Protein AF-A0A945L8C9-F1 (afdb_monomer)

Secondary structure (DSSP, 8-state):
--HHHHHHHHHHHHHHHHHHHHHHHHHHHTTTTS---STHHHHHHHHHHTB-SSSB--BSSSSTTT-B-GGGSS---HHHHHHHHHHHHHHT-HHHHHHHHHHHHHHHHHHHHHHHHHHTT--SHHHHHHHHHHHTSHHHHHHHTT-HHHHT-HHHHHHHHHHT-

Radius of gyration: 17.53 Å; Cα contacts (8 Å, |Δi|>4): 215; chains: 1; bounding box: 46×26×45 Å

Nearest PDB structures (foldseek):
  4xuh-assembly2_B  TM=2.327E-01  e=1.667E+00  Homo sapiens
  8b90-assembly1_A  TM=2.340E-01  e=3.072E+00  Homo sapiens
  8b8z-assembly1_A  TM=3.001E-01  e=4.618E+00  Homo sapiens

Solvent-accessible surface area (backbone atoms only — not comparable to full-atom values): 8801 Å² total; per-residue (Å²): 136,66,70,67,59,56,52,51,49,46,50,50,20,30,50,51,24,44,60,56,49,40,76,75,40,50,76,54,60,80,44,34,78,41,82,85,40,58,74,53,40,48,52,54,35,49,47,28,77,28,53,61,78,86,50,48,58,70,50,57,92,47,54,70,88,84,24,43,66,63,70,82,48,99,71,85,46,56,69,62,46,45,53,17,26,52,44,11,66,76,66,76,32,46,34,34,13,54,48,49,49,56,58,52,23,36,22,51,29,8,36,47,38,31,52,42,46,38,75,78,68,48,66,63,71,65,35,34,49,51,14,32,50,62,40,65,37,68,60,35,60,61,26,44,46,47,40,48,86,68,23,40,43,44,70,60,48,49,52,53,40,62,74,74,110

pLDDT: mean 93.77, std 5.97, range [52.22, 98.75]

Foldseek 3Di:
DDPVQVVVLLVLLLVLLLVVLCVVCVVVVVVQLDQPADDVSVVLLVLLVQPPLQAGNWDQPPDPPVTDGPRVDPPPPNVLSVQLNVVCVVVVGSSNSLSVLLSSLRSLQLSLQLLLLVLVPDDDPVSSVVSSVVSVPVQLVVCSRPPVVVNSCNVVSVVSSVVSD

Sequence (165 aa):
MTTKRTWIEVASTAVLATAISLLALLPALKKLGSAWGGGDMLSAYVNIENWGLFGFTTGNRFGYPLGMNQNLFPSIDITQNSFAALIGWITGNPFIGINLLLFLSFPLVAVLAYCSIRLTGLRGPLAVALAVAFTMIPFHFARGLGHISLATMYGAVTAVILAQL

Structure (mmCIF, N/CA/C/O backbone):
data_AF-A0A945L8C9-F1
#
_entry.id   AF-A0A945L8C9-F1
#
loop_
_atom_site.group_PDB
_atom_site.id
_atom_site.type_symbol
_atom_site.label_atom_id
_atom_site.label_alt_id
_atom_site.label_comp_id
_atom_site.label_asym_id
_atom_site.label_entity_id
_atom_site.label_seq_id
_atom_site.pdbx_PDB_ins_code
_atom_site.Cartn_x
_atom_site.Cartn_y
_atom_site.Cartn_z
_atom_site.occupancy
_atom_site.B_iso_or_equiv
_atom_site.auth_seq_id
_atom_site.auth_comp_id
_atom_site.auth_asym_id
_atom_site.auth_atom_id
_atom_site.pdbx_PDB_model_num
ATOM 1 N N . MET A 1 1 ? -17.631 -11.060 24.380 1.00 52.22 1 MET A N 1
ATOM 2 C CA . MET A 1 1 ? -17.976 -10.172 23.240 1.00 52.22 1 MET A CA 1
ATOM 3 C C . MET A 1 1 ? -17.730 -10.930 21.944 1.00 52.22 1 MET A C 1
ATOM 5 O O . MET A 1 1 ? -16.635 -11.434 21.753 1.00 52.22 1 MET A O 1
ATOM 9 N N . THR A 1 2 ? -18.752 -11.087 21.103 1.00 63.25 2 THR A N 1
ATOM 10 C CA . THR A 1 2 ? -18.777 -12.069 20.005 1.00 63.25 2 THR A CA 1
ATOM 11 C C . THR A 1 2 ? -17.849 -11.708 18.846 1.00 63.25 2 THR A C 1
ATOM 13 O O . THR A 1 2 ? -17.954 -10.614 18.287 1.00 63.25 2 THR A O 1
ATOM 16 N N . THR A 1 3 ? -17.035 -12.671 18.416 1.00 82.88 3 THR A N 1
ATOM 17 C CA . THR A 1 3 ? -16.146 -12.653 17.238 1.00 82.88 3 THR A CA 1
ATOM 18 C C . THR A 1 3 ? -16.816 -12.067 15.990 1.00 82.88 3 THR A C 1
ATOM 20 O O . THR A 1 3 ? -16.186 -11.347 15.223 1.00 82.88 3 THR A O 1
ATOM 23 N N . LYS A 1 4 ? -18.128 -12.284 15.832 1.00 90.31 4 LYS A N 1
ATOM 24 C CA . LYS A 1 4 ? -18.953 -11.741 14.742 1.00 90.31 4 LYS A CA 1
ATOM 25 C C . LYS A 1 4 ? -18.881 -10.214 14.608 1.00 90.31 4 LYS A C 1
ATOM 27 O O . LYS A 1 4 ? -18.749 -9.710 13.500 1.00 90.31 4 LYS A O 1
ATOM 32 N N . ARG A 1 5 ? -18.933 -9.469 15.718 1.00 91.00 5 ARG A N 1
ATOM 33 C CA . ARG A 1 5 ? -18.890 -7.995 15.686 1.00 91.00 5 ARG A CA 1
ATOM 34 C C . ARG A 1 5 ? -17.528 -7.487 15.215 1.00 91.00 5 ARG A C 1
ATOM 36 O O . ARG A 1 5 ? -17.464 -6.536 14.450 1.00 91.00 5 ARG A O 1
ATOM 43 N N . THR A 1 6 ? -16.454 -8.159 15.623 1.00 92.94 6 THR A N 1
ATOM 44 C CA . THR A 1 6 ? -15.093 -7.876 15.149 1.00 92.94 6 THR A CA 1
ATOM 45 C C . THR A 1 6 ? -14.993 -7.987 13.639 1.00 92.94 6 THR A C 1
ATOM 47 O O . THR A 1 6 ? -14.521 -7.059 12.997 1.00 92.94 6 THR A O 1
ATOM 50 N N . TRP A 1 7 ? -15.484 -9.091 13.078 1.00 95.19 7 TRP A N 1
ATOM 51 C CA . TRP A 1 7 ? -15.449 -9.317 11.638 1.00 95.19 7 TRP A CA 1
ATOM 52 C C . TRP A 1 7 ? -16.236 -8.265 10.858 1.00 95.19 7 TRP A C 1
ATOM 54 O O . TRP A 1 7 ? -15.759 -7.802 9.829 1.00 95.19 7 TRP A O 1
ATOM 64 N N . ILE A 1 8 ? -17.390 -7.833 11.374 1.00 96.62 8 ILE A N 1
ATOM 65 C CA . ILE A 1 8 ? -18.179 -6.755 10.761 1.00 96.62 8 ILE A CA 1
ATOM 66 C C . ILE A 1 8 ? -17.402 -5.436 10.757 1.00 96.62 8 ILE A C 1
ATOM 68 O O . ILE A 1 8 ? -17.398 -4.743 9.744 1.00 96.62 8 ILE A O 1
ATOM 72 N N . GLU A 1 9 ? -16.736 -5.083 11.856 1.00 97.69 9 GLU A N 1
ATOM 73 C CA . GLU A 1 9 ? -15.970 -3.834 11.957 1.00 97.69 9 GLU A CA 1
ATOM 74 C C . GLU A 1 9 ? -14.721 -3.860 11.050 1.00 97.69 9 GLU A C 1
ATOM 76 O O . GLU A 1 9 ? -14.462 -2.890 10.337 1.00 97.69 9 GLU A O 1
ATOM 81 N N . VAL A 1 10 ? -14.005 -4.990 10.981 1.00 97.75 10 VAL A N 1
ATOM 82 C CA . VAL A 1 10 ? -12.876 -5.192 10.050 1.00 97.75 10 VAL A CA 1
ATO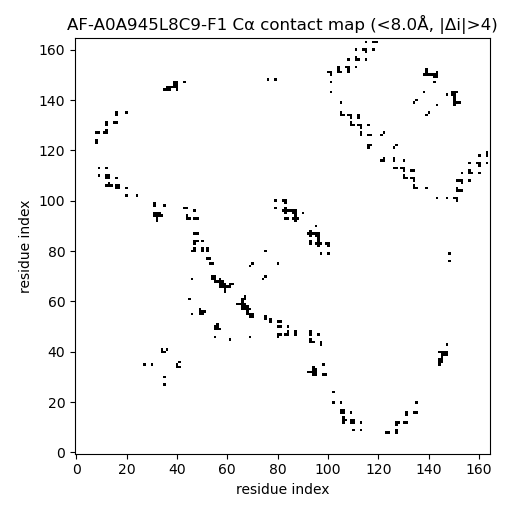M 83 C C . VAL A 1 10 ? -13.338 -5.105 8.593 1.00 97.75 10 VAL A C 1
ATOM 85 O O . VAL A 1 10 ? -12.760 -4.353 7.809 1.00 97.75 10 VAL A O 1
ATOM 88 N N . ALA A 1 11 ? -14.405 -5.825 8.233 1.00 97.94 11 ALA A N 1
ATOM 89 C CA . ALA A 1 11 ? -14.952 -5.808 6.879 1.00 97.94 11 ALA A CA 1
ATOM 90 C C . ALA A 1 11 ? -15.444 -4.408 6.489 1.00 97.94 11 ALA A C 1
ATOM 92 O O . ALA A 1 11 ? -15.119 -3.925 5.408 1.00 97.94 11 ALA A O 1
ATOM 93 N N . SER A 1 12 ? -16.157 -3.725 7.390 1.00 98.25 12 SER A N 1
ATOM 94 C CA . SER A 1 12 ? -16.588 -2.335 7.187 1.00 98.25 12 SER A CA 1
ATOM 95 C C . SER A 1 12 ? -15.397 -1.414 6.935 1.00 98.25 12 SER A C 1
ATOM 97 O O . SER A 1 12 ? -15.443 -0.603 6.018 1.00 98.25 12 SER A O 1
ATOM 99 N N . THR A 1 13 ? -14.312 -1.571 7.697 1.00 98.69 13 THR A N 1
ATOM 100 C CA . THR A 1 13 ? -13.086 -0.777 7.527 1.00 98.69 13 THR A CA 1
ATOM 101 C C . THR A 1 13 ? -12.477 -0.986 6.141 1.00 98.69 13 THR A C 1
ATOM 103 O O . THR A 1 13 ? -12.210 -0.013 5.440 1.00 98.69 13 THR A O 1
ATOM 106 N N . ALA A 1 14 ? -12.314 -2.242 5.715 1.00 98.56 14 ALA A N 1
ATOM 107 C CA . ALA A 1 14 ? -11.762 -2.572 4.402 1.00 98.56 14 ALA A CA 1
ATOM 108 C C . ALA A 1 14 ? -12.641 -2.045 3.255 1.00 98.56 14 ALA A C 1
ATOM 110 O O . ALA A 1 14 ? -12.132 -1.432 2.315 1.00 98.56 14 ALA A O 1
ATOM 111 N N . VAL A 1 15 ? -13.961 -2.244 3.345 1.00 98.50 15 VAL A N 1
ATOM 112 C CA . VAL A 1 15 ? -14.925 -1.803 2.326 1.00 98.50 15 VAL A CA 1
ATOM 113 C C . VAL A 1 15 ? -14.948 -0.282 2.218 1.00 98.50 15 VAL A C 1
ATOM 115 O O . VAL A 1 15 ? -14.834 0.241 1.113 1.00 98.50 15 VAL A O 1
ATOM 118 N N . LEU A 1 16 ? -15.043 0.435 3.340 1.00 98.50 16 LEU A N 1
ATOM 119 C CA . LEU A 1 16 ? -15.071 1.899 3.342 1.00 98.50 16 LEU A CA 1
ATOM 120 C C . LEU A 1 16 ? -13.755 2.492 2.837 1.00 98.50 16 LEU A C 1
ATOM 122 O O . LEU A 1 16 ? -13.781 3.378 1.988 1.00 98.50 16 LEU A O 1
ATOM 126 N N . ALA A 1 17 ? -12.610 1.980 3.299 1.00 98.50 17 ALA A N 1
ATOM 127 C CA . ALA A 1 17 ? -11.306 2.438 2.826 1.00 98.50 17 ALA A CA 1
ATOM 128 C C . ALA A 1 17 ? -11.134 2.217 1.317 1.00 98.50 17 ALA A C 1
ATOM 130 O O . ALA A 1 17 ? -10.643 3.105 0.627 1.00 98.50 17 ALA A O 1
ATOM 131 N N . THR A 1 18 ? -11.592 1.074 0.797 1.00 98.25 18 THR A N 1
ATOM 132 C CA . THR A 1 18 ? -11.580 0.789 -0.646 1.00 98.25 18 THR A CA 1
ATOM 133 C C . THR A 1 18 ? -12.515 1.728 -1.405 1.00 98.25 18 THR A C 1
ATOM 135 O O . THR A 1 18 ? -12.123 2.326 -2.400 1.00 98.25 18 THR A O 1
ATOM 138 N N . ALA A 1 19 ? -13.754 1.895 -0.939 1.00 97.75 19 ALA A N 1
ATOM 139 C CA . ALA A 1 19 ? -14.734 2.754 -1.598 1.00 97.75 19 ALA A CA 1
ATOM 140 C C . ALA A 1 19 ? -14.260 4.214 -1.668 1.00 97.75 19 ALA A C 1
ATOM 142 O O . ALA A 1 19 ? -14.415 4.863 -2.700 1.00 97.75 19 ALA A O 1
ATOM 143 N N . ILE A 1 20 ? -13.645 4.720 -0.596 1.00 97.44 20 ILE A N 1
ATOM 144 C CA . ILE A 1 20 ? -13.135 6.093 -0.540 1.00 97.44 20 ILE A CA 1
ATOM 145 C C . ILE A 1 20 ? -11.854 6.239 -1.367 1.00 97.44 20 ILE A C 1
ATOM 147 O O . ILE A 1 20 ? -11.740 7.212 -2.111 1.00 97.44 20 ILE A O 1
ATOM 151 N N . SER A 1 21 ? -10.916 5.281 -1.316 1.00 96.44 21 SER A N 1
ATOM 152 C CA . SER A 1 21 ? -9.704 5.349 -2.149 1.00 96.44 21 SER A CA 1
ATOM 153 C C . SER A 1 21 ? -10.042 5.354 -3.639 1.00 96.44 21 SER A C 1
ATOM 155 O O . SER A 1 21 ? -9.396 6.064 -4.410 1.00 96.44 21 SER A O 1
ATOM 157 N N . LEU A 1 22 ? -11.097 4.639 -4.048 1.00 95.69 22 LEU A N 1
ATOM 158 C CA . LEU A 1 22 ? -11.588 4.648 -5.424 1.00 95.69 22 LEU A CA 1
ATOM 159 C C . LEU A 1 22 ? -12.007 6.045 -5.891 1.00 95.69 22 LEU A C 1
ATOM 161 O O . LEU A 1 22 ? -11.771 6.367 -7.050 1.00 95.69 22 LEU A O 1
ATOM 165 N N . LEU A 1 23 ? -12.548 6.909 -5.028 1.00 93.31 23 LEU A N 1
ATOM 166 C CA . LEU A 1 23 ? -12.914 8.275 -5.432 1.00 93.31 23 LEU A CA 1
ATOM 167 C C . LEU A 1 23 ? -11.709 9.060 -5.977 1.00 93.31 23 LEU A C 1
ATOM 169 O O . LEU A 1 23 ? -11.860 9.836 -6.917 1.00 93.31 23 LEU A O 1
ATOM 173 N N . ALA A 1 24 ? -10.516 8.821 -5.426 1.00 89.94 24 ALA A N 1
ATOM 174 C CA . ALA A 1 24 ? -9.275 9.450 -5.872 1.00 89.94 24 ALA A CA 1
ATOM 175 C C . ALA A 1 24 ? -8.545 8.635 -6.955 1.00 89.94 24 ALA A C 1
ATOM 177 O O . ALA A 1 24 ? -7.988 9.200 -7.895 1.00 89.94 24 ALA A O 1
ATOM 178 N N . LEU A 1 25 ? -8.534 7.304 -6.835 1.00 92.62 25 LEU A N 1
ATOM 179 C CA . LEU A 1 25 ? -7.680 6.426 -7.640 1.00 92.62 25 LEU A CA 1
ATOM 180 C C . LEU A 1 25 ? -8.373 5.822 -8.862 1.00 92.62 25 LEU A C 1
ATOM 182 O O . LEU A 1 25 ? -7.690 5.273 -9.724 1.00 92.62 25 LEU A O 1
ATOM 186 N N . LEU A 1 26 ? -9.697 5.930 -9.000 1.00 93.00 26 LEU A N 1
ATOM 187 C CA . LEU A 1 26 ? -10.426 5.335 -10.125 1.00 93.00 26 LEU A CA 1
ATOM 188 C C . LEU A 1 26 ? -9.878 5.745 -11.509 1.00 93.00 26 LEU A C 1
ATOM 190 O O . LEU A 1 26 ? -9.757 4.865 -12.367 1.00 93.00 26 LEU A O 1
ATOM 194 N N . PRO A 1 27 ? -9.493 7.014 -11.768 1.00 91.75 27 PRO A N 1
ATOM 195 C CA . PRO A 1 27 ? -8.865 7.379 -13.038 1.00 91.75 27 PRO A CA 1
ATOM 196 C C . PRO A 1 27 ? -7.516 6.681 -13.260 1.00 91.75 27 PRO A C 1
ATOM 198 O O . PRO A 1 27 ? -7.224 6.258 -14.379 1.00 91.75 27 PRO A O 1
ATOM 201 N N . ALA A 1 28 ? -6.71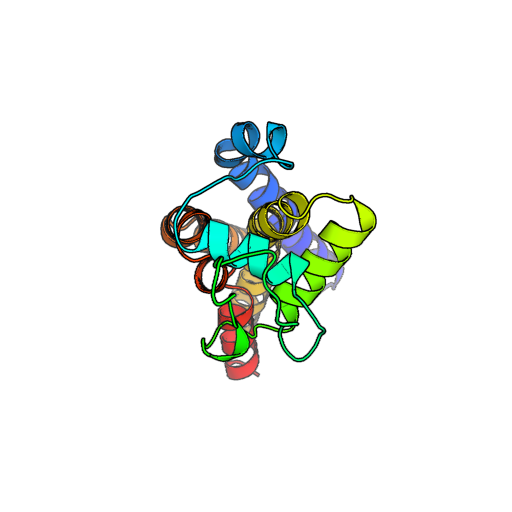5 6.531 -12.201 1.00 91.62 28 ALA A N 1
ATOM 202 C CA . ALA A 1 28 ? -5.412 5.871 -12.249 1.00 91.62 28 ALA A CA 1
ATOM 203 C C . ALA A 1 28 ? -5.550 4.355 -12.458 1.00 91.62 28 ALA A C 1
ATOM 205 O O . ALA A 1 28 ? -4.814 3.773 -13.252 1.00 91.62 28 ALA A O 1
ATOM 206 N N . LEU A 1 29 ? -6.556 3.719 -11.847 1.00 92.38 29 LEU A N 1
ATOM 207 C CA . LEU A 1 29 ? -6.835 2.287 -12.005 1.00 92.38 29 LEU A CA 1
ATOM 208 C C . LEU A 1 29 ? -7.160 1.891 -13.448 1.00 92.38 29 LEU A C 1
ATOM 210 O O . LEU A 1 29 ? -6.784 0.807 -13.884 1.00 92.38 29 LEU A O 1
ATOM 214 N N . LYS A 1 30 ? -7.774 2.781 -14.237 1.00 92.56 30 LYS A N 1
ATOM 215 C CA . LYS A 1 30 ? -7.966 2.554 -15.685 1.00 92.56 30 LYS A CA 1
ATOM 216 C C . LYS A 1 30 ? -6.642 2.475 -16.456 1.00 92.56 30 LYS A C 1
ATOM 218 O O . LYS A 1 30 ? -6.611 1.981 -17.577 1.00 92.56 30 LYS A O 1
ATOM 223 N N . LYS A 1 31 ? -5.558 2.966 -15.859 1.00 94.94 31 LYS A N 1
ATOM 224 C CA . LYS A 1 31 ? -4.199 3.027 -16.399 1.00 94.94 31 LYS A CA 1
ATOM 225 C C . LYS A 1 31 ? -3.225 2.166 -15.586 1.00 94.94 31 LYS A C 1
ATOM 227 O O . LYS A 1 31 ? -2.041 2.488 -15.505 1.00 94.94 31 LYS A O 1
ATOM 232 N N . LEU A 1 32 ? -3.709 1.077 -14.980 1.00 95.38 32 LEU A N 1
ATOM 233 C CA . LEU A 1 32 ? -2.919 0.210 -14.095 1.00 95.38 32 LEU A CA 1
ATOM 234 C C . LEU A 1 32 ? -1.643 -0.329 -14.762 1.00 95.38 32 LEU A C 1
ATOM 236 O O . LEU A 1 32 ? -0.615 -0.454 -14.108 1.00 95.38 32 LEU A O 1
ATOM 240 N N . GLY A 1 33 ? -1.697 -0.604 -16.067 1.00 96.38 33 GLY A N 1
ATOM 241 C CA . GLY A 1 33 ? -0.571 -1.110 -16.857 1.00 96.38 33 GLY A CA 1
ATOM 242 C C . GLY A 1 33 ? 0.381 -0.045 -17.399 1.00 96.38 33 GLY A C 1
ATOM 243 O O . GLY A 1 33 ? 1.101 -0.326 -18.354 1.00 96.38 33 GLY A O 1
ATOM 244 N N . SER A 1 34 ? 0.365 1.170 -16.850 1.00 95.69 34 SER A N 1
ATOM 245 C CA . SER A 1 34 ? 1.246 2.266 -17.266 1.00 95.69 34 SER A CA 1
ATOM 246 C C . SER A 1 34 ? 1.871 2.965 -16.063 1.00 95.69 34 SER A C 1
ATOM 248 O O . SER A 1 34 ? 1.357 2.867 -14.948 1.00 95.69 34 SER A O 1
ATOM 250 N N . ALA A 1 35 ? 2.969 3.686 -16.284 1.00 93.69 35 ALA A N 1
ATOM 251 C CA . ALA A 1 35 ? 3.621 4.455 -15.232 1.00 93.69 35 ALA A CA 1
ATOM 252 C C . ALA A 1 35 ? 2.673 5.521 -14.650 1.00 93.69 35 ALA A C 1
ATOM 254 O O . ALA A 1 35 ? 2.098 6.324 -15.387 1.00 93.69 35 ALA A O 1
ATOM 255 N N . TRP A 1 36 ? 2.523 5.533 -13.324 1.00 92.88 36 TRP A N 1
ATOM 256 C CA . TRP A 1 36 ? 1.721 6.526 -12.597 1.00 92.88 36 TRP A CA 1
ATOM 257 C C . TRP A 1 36 ? 2.536 7.742 -12.139 1.00 92.88 36 TRP A C 1
ATOM 259 O O . TRP A 1 36 ? 1.956 8.777 -11.819 1.00 92.88 36 TRP A O 1
ATOM 269 N N . GLY A 1 37 ? 3.867 7.643 -12.139 1.00 88.62 37 GLY A N 1
ATOM 270 C CA . GLY A 1 37 ? 4.766 8.712 -11.716 1.00 88.62 37 GLY A CA 1
ATOM 271 C C . GLY A 1 37 ? 6.172 8.579 -12.302 1.00 88.62 37 GLY A C 1
ATOM 272 O O . GLY A 1 37 ? 6.553 7.528 -12.819 1.00 88.62 37 GLY A O 1
ATOM 273 N N . GLY A 1 38 ? 6.926 9.678 -12.230 1.00 88.75 38 GLY A N 1
ATOM 274 C CA . GLY A 1 38 ? 8.354 9.741 -12.554 1.00 88.75 38 GLY A CA 1
ATOM 275 C C . GLY A 1 38 ? 9.241 9.508 -11.325 1.00 88.75 38 GLY A C 1
ATOM 276 O O . GLY A 1 38 ? 8.770 9.036 -10.292 1.00 88.75 38 GLY A O 1
ATOM 277 N N . GLY A 1 39 ? 10.524 9.872 -11.420 1.00 87.06 39 GLY A N 1
ATOM 278 C CA . GLY A 1 39 ? 11.455 9.808 -10.282 1.00 87.06 39 GLY A CA 1
ATOM 279 C C . GLY A 1 39 ? 11.540 8.402 -9.683 1.00 87.06 39 GLY A C 1
ATOM 280 O O . GLY A 1 39 ? 11.740 7.431 -10.414 1.00 87.06 39 GLY A O 1
ATOM 281 N N . ASP A 1 40 ? 11.341 8.274 -8.371 1.00 87.62 40 ASP A N 1
ATOM 282 C CA . ASP A 1 40 ? 11.501 6.988 -7.681 1.00 87.62 40 ASP A CA 1
ATOM 283 C C . ASP A 1 40 ? 10.460 5.943 -8.093 1.00 87.62 40 ASP A C 1
ATOM 285 O O . ASP A 1 40 ? 10.745 4.751 -7.991 1.00 87.62 40 ASP A O 1
ATOM 289 N N . MET A 1 41 ? 9.284 6.337 -8.606 1.00 90.56 41 MET A N 1
ATOM 290 C CA . MET A 1 41 ? 8.343 5.354 -9.163 1.00 90.56 41 MET A CA 1
ATOM 291 C C . MET A 1 41 ? 8.954 4.612 -10.350 1.00 90.56 41 MET A C 1
ATOM 293 O O . MET A 1 41 ? 8.794 3.399 -10.450 1.00 90.56 41 MET A O 1
ATOM 297 N N . LEU A 1 42 ? 9.703 5.308 -11.216 1.00 91.19 42 LEU A N 1
ATOM 298 C CA . LEU A 1 42 ? 10.422 4.658 -12.314 1.00 91.19 42 LEU A CA 1
ATOM 299 C C . LEU A 1 42 ? 11.457 3.671 -11.780 1.00 91.19 42 LEU A C 1
ATOM 301 O O . LEU A 1 42 ? 11.530 2.550 -12.277 1.00 91.19 42 LEU A O 1
ATOM 305 N N . SER A 1 43 ? 12.194 4.051 -10.733 1.00 90.75 43 SER A N 1
ATOM 306 C CA . SER A 1 43 ? 13.131 3.143 -10.065 1.00 90.75 43 SER A CA 1
ATOM 307 C C . SER A 1 43 ? 12.415 1.908 -9.503 1.00 90.75 43 SER A C 1
ATOM 309 O O . SER A 1 43 ? 12.870 0.789 -9.714 1.00 90.75 43 SER A O 1
ATOM 311 N N . ALA A 1 44 ? 11.243 2.075 -8.882 1.00 92.19 44 ALA A N 1
ATOM 312 C CA . ALA A 1 44 ? 10.442 0.968 -8.357 1.00 92.19 44 ALA A CA 1
ATOM 313 C C . ALA A 1 44 ? 9.951 0.005 -9.457 1.00 92.19 44 ALA A C 1
ATOM 315 O O . ALA A 1 44 ? 9.958 -1.210 -9.258 1.00 92.19 44 ALA A O 1
ATOM 316 N N . TYR A 1 45 ? 9.577 0.512 -10.636 1.00 94.00 45 TYR A N 1
ATOM 317 C CA . TYR A 1 45 ? 9.233 -0.349 -11.773 1.00 94.00 45 TYR A CA 1
ATOM 318 C C . TYR A 1 45 ? 10.448 -1.129 -12.292 1.00 94.00 45 TYR A C 1
ATOM 320 O O . TYR A 1 45 ? 10.323 -2.307 -12.621 1.00 94.00 45 TYR A O 1
ATOM 328 N N . VAL A 1 46 ? 11.635 -0.513 -12.321 1.00 93.38 46 VAL A N 1
ATOM 329 C CA . VAL A 1 46 ? 12.865 -1.227 -12.695 1.00 93.38 46 VAL A CA 1
ATOM 330 C C . VAL A 1 46 ? 13.264 -2.262 -11.638 1.00 93.38 46 VAL A C 1
ATOM 332 O O . VAL A 1 46 ? 13.719 -3.354 -11.980 1.00 93.38 46 VAL A O 1
ATOM 335 N N . ASN A 1 47 ? 13.061 -1.952 -10.358 1.00 92.75 47 ASN A N 1
ATOM 336 C CA . ASN A 1 47 ? 13.324 -2.865 -9.250 1.00 92.75 47 ASN A CA 1
ATOM 337 C C . ASN A 1 47 ? 12.547 -4.172 -9.394 1.00 92.75 47 ASN A C 1
ATOM 339 O O . ASN A 1 47 ? 13.125 -5.225 -9.151 1.00 92.75 47 ASN A O 1
ATOM 343 N N . ILE A 1 48 ? 11.290 -4.121 -9.850 1.00 93.00 48 ILE A N 1
ATOM 344 C CA . ILE A 1 48 ? 10.505 -5.326 -10.158 1.00 93.00 48 ILE A CA 1
ATOM 345 C C . ILE A 1 48 ? 11.192 -6.175 -11.222 1.00 93.00 48 ILE A C 1
ATOM 347 O O . ILE A 1 48 ? 11.353 -7.378 -11.029 1.00 93.00 48 ILE A O 1
ATOM 351 N N . GLU A 1 49 ? 11.576 -5.574 -12.348 1.00 92.56 49 GLU A N 1
ATOM 352 C CA . GLU A 1 49 ? 12.151 -6.341 -13.454 1.00 92.56 49 GLU A CA 1
ATOM 353 C C . GLU A 1 49 ? 13.468 -7.019 -13.078 1.00 92.56 49 GLU A C 1
ATOM 355 O O . GLU A 1 49 ? 13.765 -8.104 -13.572 1.00 92.56 49 GLU A O 1
ATOM 360 N N . ASN A 1 50 ? 14.237 -6.386 -12.194 1.00 93.62 50 ASN A N 1
ATOM 361 C CA . ASN A 1 50 ? 15.508 -6.906 -11.716 1.00 93.62 50 ASN A CA 1
ATOM 362 C C . ASN A 1 50 ? 15.380 -7.687 -10.400 1.00 93.62 50 ASN A C 1
ATOM 364 O O . ASN A 1 50 ? 16.400 -8.060 -9.827 1.00 93.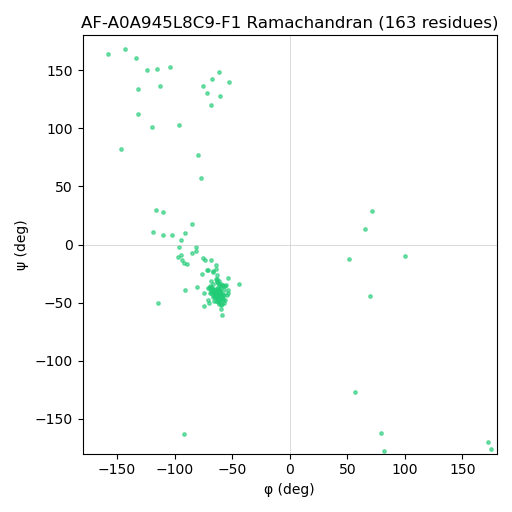62 50 ASN A O 1
ATOM 368 N N . TRP A 1 51 ? 14.181 -7.903 -9.856 1.00 95.69 51 TRP A N 1
ATOM 369 C CA . TRP A 1 51 ? 14.036 -8.485 -8.523 1.00 95.69 51 TRP A CA 1
ATOM 370 C C . TRP A 1 51 ? 14.468 -9.955 -8.488 1.00 95.69 51 TRP A C 1
ATOM 372 O O . TRP A 1 51 ? 13.883 -10.812 -9.146 1.00 95.69 51 TRP A O 1
ATOM 382 N N . GLY A 1 52 ? 15.471 -10.251 -7.661 1.00 92.88 52 GLY A N 1
ATOM 383 C CA . GLY A 1 52 ? 16.034 -11.582 -7.426 1.00 92.88 52 GLY A CA 1
ATOM 384 C C . GLY A 1 52 ? 15.719 -12.141 -6.035 1.00 92.88 52 GLY A C 1
ATOM 385 O O . GLY A 1 52 ? 16.511 -12.914 -5.502 1.00 92.88 52 GLY A O 1
ATOM 386 N N . LEU A 1 53 ? 14.598 -11.732 -5.424 1.00 89.94 53 LEU A N 1
ATOM 387 C CA . LEU A 1 53 ? 14.111 -12.118 -4.082 1.00 89.94 53 LEU A CA 1
ATOM 388 C C . LEU A 1 53 ? 14.908 -11.588 -2.879 1.00 89.94 53 LEU A C 1
ATOM 390 O O . LEU A 1 53 ? 14.306 -11.131 -1.912 1.00 89.94 5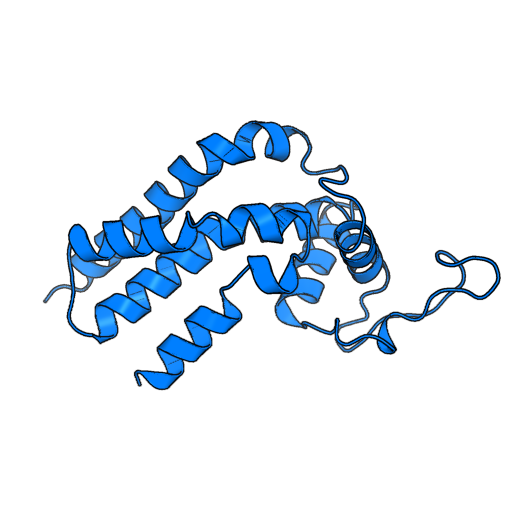3 LEU A O 1
ATOM 394 N N . PHE A 1 54 ? 16.237 -11.635 -2.916 1.00 90.38 54 PHE A N 1
ATOM 395 C CA . PHE A 1 54 ? 17.104 -11.144 -1.828 1.00 90.38 54 PHE A CA 1
ATOM 396 C C . PHE A 1 54 ? 18.037 -10.012 -2.272 1.00 90.38 54 PHE A C 1
ATOM 398 O O . PHE A 1 54 ? 18.955 -9.626 -1.554 1.00 90.38 54 PHE A O 1
ATOM 405 N N . GLY A 1 55 ? 17.798 -9.479 -3.466 1.00 92.44 55 GLY A N 1
ATOM 406 C CA . GLY A 1 55 ? 18.590 -8.438 -4.098 1.00 92.44 55 GLY A CA 1
ATOM 407 C C . GLY A 1 55 ? 18.119 -8.221 -5.529 1.00 92.44 55 GLY A C 1
ATOM 408 O O . GLY A 1 55 ? 17.090 -8.758 -5.944 1.00 92.44 55 GLY A O 1
ATOM 409 N N . PHE A 1 56 ? 18.883 -7.449 -6.287 1.00 94.00 56 PHE A N 1
ATOM 410 C CA . PHE A 1 56 ? 18.587 -7.121 -7.674 1.00 94.00 56 PHE A CA 1
ATOM 411 C C . PHE A 1 56 ? 19.611 -7.744 -8.617 1.00 94.00 56 PHE A C 1
ATOM 413 O O . PHE A 1 56 ? 20.818 -7.673 -8.383 1.00 94.00 56 PHE A O 1
ATOM 420 N N . THR A 1 57 ? 19.151 -8.323 -9.717 1.00 93.50 57 THR A N 1
ATOM 421 C CA . THR A 1 57 ? 20.024 -8.713 -10.820 1.00 93.50 57 THR A CA 1
ATOM 422 C C . THR A 1 57 ? 20.598 -7.467 -11.486 1.00 93.50 57 THR A C 1
ATOM 424 O O . THR A 1 57 ? 19.911 -6.455 -11.631 1.00 93.50 57 THR A O 1
ATOM 427 N N . THR A 1 58 ? 21.856 -7.533 -11.909 1.00 91.62 58 THR A N 1
ATOM 428 C CA . THR A 1 58 ? 22.530 -6.435 -12.608 1.00 91.62 58 THR A CA 1
ATOM 429 C C . THR A 1 58 ? 22.641 -6.727 -14.099 1.00 91.62 58 THR A C 1
ATOM 431 O O . THR A 1 58 ? 22.665 -7.878 -14.534 1.00 91.62 58 THR A O 1
ATOM 434 N N . GLY A 1 59 ? 22.697 -5.668 -14.903 1.00 89.38 59 GLY A N 1
ATOM 435 C CA . GLY A 1 59 ? 22.856 -5.771 -16.347 1.00 89.38 59 GLY A CA 1
ATOM 436 C C . GLY A 1 59 ? 22.768 -4.410 -17.028 1.00 89.38 59 GLY A C 1
ATOM 437 O O . GLY A 1 59 ? 22.621 -3.379 -16.372 1.00 89.38 59 GLY A O 1
ATOM 438 N N . ASN A 1 60 ? 22.811 -4.423 -18.360 1.00 91.62 60 ASN A N 1
ATOM 439 C CA . ASN A 1 60 ? 22.873 -3.203 -19.175 1.00 91.62 60 ASN A CA 1
ATOM 440 C C . ASN A 1 60 ? 21.527 -2.821 -19.809 1.00 91.62 60 ASN A C 1
ATOM 442 O O . ASN A 1 60 ? 21.470 -1.907 -20.629 1.00 91.62 60 ASN A O 1
ATOM 446 N N . ARG A 1 61 ? 20.436 -3.508 -19.434 1.00 90.50 61 ARG A N 1
ATOM 447 C CA . ARG A 1 61 ? 19.073 -3.188 -19.897 1.00 90.50 61 ARG A CA 1
ATOM 448 C C . ARG A 1 61 ? 18.634 -1.790 -19.453 1.00 90.50 61 ARG A C 1
ATOM 450 O O . ARG A 1 61 ? 17.922 -1.107 -20.181 1.00 90.50 61 ARG A O 1
ATOM 457 N N . PHE A 1 62 ? 19.094 -1.371 -18.277 1.00 92.38 62 PHE A N 1
ATOM 458 C CA . PHE A 1 62 ? 18.887 -0.044 -17.709 1.00 92.38 62 PHE A CA 1
ATOM 459 C C . PHE A 1 62 ? 20.240 0.591 -17.385 1.00 92.38 62 PHE A C 1
ATOM 461 O O . PHE A 1 62 ? 21.187 -0.127 -17.077 1.00 92.38 62 PHE A O 1
ATOM 468 N N . GLY A 1 63 ? 20.338 1.923 -17.442 1.00 90.50 63 GLY A N 1
ATOM 469 C CA . GLY A 1 63 ? 21.581 2.640 -17.117 1.00 90.50 63 GLY A CA 1
ATOM 470 C C . GLY A 1 63 ? 22.700 2.492 -18.157 1.00 90.50 63 GLY A C 1
ATOM 471 O O . GLY A 1 63 ? 23.877 2.530 -17.809 1.00 90.50 63 GLY A O 1
ATOM 472 N N . TYR A 1 64 ? 22.364 2.294 -19.436 1.00 91.19 64 TYR A N 1
ATOM 473 C CA . TYR A 1 64 ? 23.358 2.210 -20.514 1.00 91.19 64 TYR A CA 1
ATOM 474 C C . TYR A 1 64 ? 24.316 3.429 -20.514 1.00 91.19 64 TYR A C 1
ATOM 476 O O . TYR A 1 64 ? 23.842 4.553 -20.334 1.00 91.19 64 TYR A O 1
ATOM 484 N N . PRO A 1 65 ? 25.636 3.254 -20.760 1.00 92.00 65 PRO A N 1
ATOM 485 C CA . PRO A 1 65 ? 26.324 2.007 -21.129 1.00 92.00 65 PRO A CA 1
ATOM 486 C C . PRO A 1 65 ? 26.823 1.164 -19.952 1.00 92.00 65 PRO A C 1
ATOM 488 O O . PRO A 1 65 ? 27.132 -0.008 -20.143 1.00 92.00 65 PRO A O 1
ATOM 491 N N . LEU A 1 66 ? 26.921 1.743 -18.755 1.00 93.00 66 LEU A N 1
ATOM 492 C CA . LEU A 1 66 ? 27.569 1.103 -17.603 1.00 93.00 66 LEU A CA 1
ATOM 493 C C . LEU A 1 66 ? 26.638 0.171 -16.816 1.00 93.00 66 LEU A C 1
ATOM 495 O O . LEU A 1 66 ? 27.087 -0.535 -15.916 1.00 93.00 66 LEU A O 1
ATOM 499 N N . GLY A 1 67 ? 25.354 0.164 -17.164 1.00 92.44 67 GLY A N 1
ATOM 500 C CA . GLY A 1 67 ? 24.336 -0.593 -16.463 1.00 92.44 67 GLY A CA 1
ATOM 501 C C . GLY A 1 67 ? 23.838 0.123 -15.211 1.00 92.44 67 GLY A C 1
ATOM 502 O O . GLY A 1 67 ? 24.234 1.243 -14.883 1.00 92.44 67 GLY A O 1
ATOM 503 N N . MET A 1 68 ? 22.942 -0.546 -14.495 1.00 90.75 68 MET A N 1
ATOM 504 C CA . MET A 1 68 ? 22.404 -0.065 -13.229 1.00 90.75 68 MET A CA 1
ATOM 505 C C . MET A 1 68 ? 22.455 -1.180 -12.188 1.00 90.75 68 MET A C 1
ATOM 507 O O . MET A 1 68 ? 22.049 -2.310 -12.458 1.00 90.75 68 MET A O 1
ATOM 511 N N . ASN A 1 69 ? 22.932 -0.855 -10.984 1.00 92.12 69 ASN A N 1
ATOM 512 C CA . ASN A 1 69 ? 22.967 -1.781 -9.857 1.00 92.12 69 ASN A CA 1
ATOM 513 C C . ASN A 1 69 ? 22.139 -1.236 -8.688 1.00 92.12 69 ASN A C 1
ATOM 515 O O . ASN A 1 69 ? 22.594 -0.383 -7.931 1.00 92.12 69 ASN A O 1
ATOM 519 N N . GLN A 1 70 ? 20.926 -1.766 -8.538 1.00 91.00 70 GLN A N 1
ATOM 520 C CA . GLN A 1 70 ? 19.979 -1.350 -7.499 1.00 91.00 70 GLN A CA 1
ATOM 521 C C . GLN A 1 70 ? 20.337 -1.880 -6.100 1.00 91.00 70 GLN A C 1
ATOM 523 O O . GLN A 1 70 ? 19.819 -1.380 -5.108 1.00 91.00 70 GLN A O 1
ATOM 528 N N . ASN A 1 71 ? 21.285 -2.821 -5.983 1.00 92.00 71 ASN A N 1
ATOM 529 C CA . ASN A 1 71 ? 21.774 -3.284 -4.675 1.00 92.00 71 ASN A CA 1
ATOM 530 C C . ASN A 1 71 ? 22.582 -2.219 -3.919 1.00 92.00 71 ASN A C 1
ATOM 532 O O . ASN A 1 71 ? 22.866 -2.394 -2.739 1.00 92.00 71 ASN A O 1
ATOM 536 N N . LEU A 1 72 ? 22.984 -1.135 -4.591 1.00 90.12 72 LEU A N 1
ATOM 537 C CA . LEU A 1 72 ? 23.733 -0.034 -3.981 1.00 90.12 72 LEU A CA 1
ATOM 538 C C . LEU A 1 72 ? 22.834 0.961 -3.230 1.00 90.12 72 LEU A C 1
ATOM 540 O O . LEU A 1 72 ? 23.345 1.870 -2.579 1.00 90.12 72 LEU A O 1
ATOM 544 N N . PHE A 1 73 ? 21.512 0.796 -3.308 1.00 83.06 73 PHE A N 1
ATOM 545 C CA . PHE A 1 73 ? 20.534 1.649 -2.643 1.00 83.06 73 PHE A CA 1
ATOM 546 C C . PHE A 1 73 ? 19.746 0.856 -1.594 1.00 83.06 73 PHE A C 1
ATOM 548 O O . PHE A 1 73 ? 19.530 -0.348 -1.759 1.00 83.06 73 PHE A O 1
ATOM 555 N N . PRO A 1 74 ? 19.263 1.507 -0.520 1.00 71.62 74 PRO A N 1
ATOM 556 C CA . PRO A 1 74 ? 18.449 0.866 0.510 1.00 71.62 74 PRO A CA 1
ATOM 557 C C . PRO A 1 74 ? 17.002 0.657 0.026 1.00 71.62 74 PRO A C 1
ATOM 559 O O . PRO A 1 74 ? 16.050 1.147 0.625 1.00 71.62 74 PRO A O 1
ATOM 562 N N . SER A 1 75 ? 16.830 -0.051 -1.091 1.00 71.19 75 SER A N 1
ATOM 563 C CA . SER A 1 75 ? 15.537 -0.306 -1.746 1.00 71.19 75 SER A CA 1
ATOM 564 C C . SER A 1 75 ? 15.091 -1.768 -1.637 1.00 71.19 75 SER A C 1
ATOM 566 O O . SER A 1 75 ? 14.111 -2.173 -2.266 1.00 71.19 75 SER A O 1
ATOM 568 N N . ILE A 1 76 ? 15.805 -2.575 -0.848 1.00 78.69 76 ILE A N 1
ATOM 569 C CA . ILE A 1 76 ? 15.495 -3.988 -0.608 1.00 78.69 76 ILE A CA 1
ATOM 570 C C . ILE A 1 76 ? 14.373 -4.076 0.438 1.00 78.69 76 ILE A C 1
ATOM 572 O O . ILE A 1 76 ? 14.605 -4.366 1.608 1.00 78.69 76 ILE A O 1
ATOM 576 N N . ASP A 1 77 ? 13.137 -3.817 0.011 1.00 88.62 77 ASP A N 1
ATOM 577 C CA . ASP A 1 77 ? 11.935 -4.225 0.740 1.00 88.62 77 ASP A CA 1
ATOM 578 C C . ASP A 1 77 ? 11.438 -5.546 0.150 1.00 88.62 77 ASP A C 1
ATOM 580 O O . ASP A 1 77 ? 10.839 -5.588 -0.928 1.00 88.62 77 ASP A O 1
ATOM 584 N N . ILE A 1 78 ? 11.707 -6.644 0.860 1.00 91.88 78 ILE A N 1
ATOM 585 C CA . ILE A 1 78 ? 11.367 -7.993 0.394 1.00 91.88 78 ILE A CA 1
ATOM 586 C C . ILE A 1 78 ? 9.862 -8.130 0.162 1.00 91.88 78 ILE A C 1
ATOM 588 O O . ILE A 1 78 ? 9.452 -8.785 -0.795 1.00 91.88 78 ILE A O 1
ATOM 592 N N . THR A 1 79 ? 9.030 -7.508 0.999 1.00 92.69 79 THR A N 1
ATOM 593 C CA . THR A 1 79 ? 7.574 -7.658 0.916 1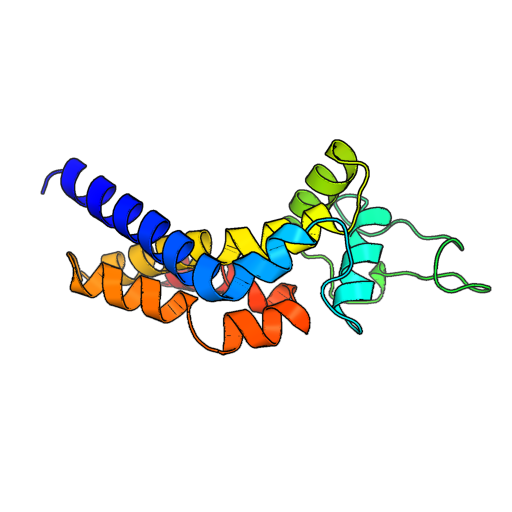.00 92.69 79 THR A CA 1
ATOM 594 C C . THR A 1 79 ? 7.011 -6.945 -0.308 1.00 92.69 79 THR A C 1
ATOM 596 O O . THR A 1 79 ? 6.270 -7.552 -1.083 1.00 92.69 79 THR A O 1
ATOM 599 N N . GLN A 1 80 ? 7.418 -5.693 -0.529 1.00 93.94 80 GLN A N 1
ATOM 600 C CA . GLN A 1 80 ? 6.936 -4.880 -1.645 1.00 93.94 80 GLN A CA 1
ATOM 601 C C . GLN A 1 80 ? 7.462 -5.401 -2.973 1.00 93.94 80 GLN A C 1
ATOM 603 O O . GLN A 1 80 ? 6.678 -5.640 -3.892 1.00 93.94 80 GLN A O 1
ATOM 608 N N . ASN A 1 81 ? 8.778 -5.614 -3.062 1.00 94.81 81 ASN A N 1
ATOM 609 C CA . ASN A 1 81 ? 9.407 -6.036 -4.305 1.00 94.81 81 ASN A CA 1
ATOM 610 C C . ASN A 1 81 ? 8.937 -7.437 -4.702 1.00 94.81 81 ASN A C 1
ATOM 612 O O . ASN A 1 81 ? 8.625 -7.649 -5.867 1.00 94.81 81 ASN A O 1
ATOM 616 N N . SER A 1 82 ? 8.791 -8.372 -3.754 1.00 95.81 82 SER A N 1
ATOM 617 C CA . SER A 1 82 ? 8.317 -9.724 -4.086 1.00 95.81 82 SER A CA 1
ATOM 618 C C . SER A 1 82 ? 6.855 -9.743 -4.503 1.00 95.81 82 SER A C 1
ATOM 620 O O . SER A 1 82 ? 6.523 -10.413 -5.478 1.00 95.81 82 SER A O 1
ATOM 622 N N . PHE A 1 83 ? 5.979 -8.997 -3.818 1.00 96.62 83 PHE A N 1
ATOM 623 C CA . PHE A 1 83 ? 4.585 -8.882 -4.246 1.00 96.62 83 PHE A CA 1
ATOM 624 C C . PHE A 1 83 ? 4.507 -8.297 -5.657 1.00 96.62 83 PHE A C 1
ATOM 626 O O . PHE A 1 83 ? 3.882 -8.871 -6.548 1.00 96.62 83 PHE A O 1
ATOM 633 N N . ALA A 1 84 ? 5.172 -7.167 -5.875 1.00 96.38 84 ALA A N 1
ATOM 634 C CA . ALA A 1 84 ? 5.068 -6.453 -7.129 1.00 96.38 84 ALA A CA 1
ATOM 635 C C . ALA A 1 84 ? 5.740 -7.208 -8.289 1.00 96.38 84 ALA A C 1
ATOM 637 O O . ALA A 1 84 ? 5.192 -7.227 -9.390 1.00 96.38 84 ALA A O 1
ATOM 638 N N . ALA A 1 85 ? 6.856 -7.899 -8.038 1.00 96.50 85 ALA A N 1
ATOM 639 C CA . ALA A 1 85 ? 7.499 -8.780 -9.008 1.00 96.50 85 ALA A CA 1
ATOM 640 C C . ALA A 1 85 ? 6.634 -9.987 -9.360 1.00 96.50 85 ALA A C 1
ATOM 642 O O . ALA A 1 85 ? 6.455 -10.263 -10.541 1.00 96.50 85 ALA A O 1
ATOM 643 N N . LEU A 1 86 ? 6.018 -10.647 -8.374 1.00 97.25 86 LEU A N 1
ATOM 644 C CA . LEU A 1 86 ? 5.104 -11.760 -8.627 1.00 97.25 86 LEU A CA 1
ATOM 645 C C . LEU A 1 86 ? 3.944 -11.334 -9.537 1.00 97.25 86 LEU A C 1
ATOM 647 O O . LEU A 1 86 ? 3.653 -12.001 -10.529 1.00 97.25 86 LEU A O 1
ATOM 651 N N . ILE A 1 87 ? 3.307 -10.200 -9.237 1.00 98.12 87 ILE A N 1
ATOM 652 C CA . ILE A 1 87 ? 2.234 -9.657 -10.078 1.00 98.12 87 ILE A CA 1
ATOM 653 C C . ILE A 1 87 ? 2.766 -9.255 -11.459 1.00 98.12 87 ILE A C 1
ATOM 655 O O . ILE A 1 87 ? 2.116 -9.529 -12.469 1.00 98.12 87 ILE A O 1
ATOM 659 N N . GLY A 1 88 ? 3.952 -8.649 -11.530 1.00 96.81 88 GLY A N 1
ATOM 660 C CA . GLY A 1 88 ? 4.615 -8.313 -12.788 1.00 96.81 88 GLY A CA 1
ATOM 661 C C . GLY A 1 88 ? 4.877 -9.542 -13.662 1.00 96.81 88 GLY A C 1
ATOM 662 O O . GLY A 1 88 ? 4.593 -9.507 -14.855 1.00 96.81 88 GLY A O 1
ATOM 663 N N . TRP A 1 89 ? 5.327 -10.653 -13.074 1.00 95.44 89 TRP A N 1
ATOM 664 C CA . TRP A 1 89 ? 5.555 -11.920 -13.774 1.00 95.44 89 TRP A CA 1
ATOM 665 C C . TRP A 1 89 ? 4.255 -12.557 -14.263 1.00 95.44 89 TRP A C 1
ATOM 667 O O . TRP A 1 89 ? 4.195 -13.006 -15.403 1.00 95.44 89 TRP A O 1
ATOM 677 N N . ILE A 1 90 ? 3.201 -12.556 -13.439 1.00 97.06 90 ILE A N 1
ATOM 678 C CA . ILE A 1 90 ? 1.885 -13.099 -13.818 1.00 97.06 90 ILE A CA 1
ATOM 679 C C . ILE A 1 90 ? 1.261 -12.289 -14.962 1.00 97.06 90 ILE A C 1
ATOM 681 O O . ILE A 1 90 ? 0.627 -12.850 -15.852 1.00 97.06 90 ILE A O 1
ATOM 685 N N . THR A 1 91 ? 1.415 -10.965 -14.934 1.00 97.31 91 THR A N 1
ATOM 686 C CA . THR A 1 91 ? 0.756 -10.061 -15.890 1.00 97.31 91 THR A CA 1
ATOM 687 C C . THR A 1 91 ? 1.607 -9.716 -17.110 1.00 97.31 91 THR A C 1
ATOM 689 O O . THR A 1 91 ? 1.086 -9.152 -18.071 1.00 97.31 91 THR A O 1
ATOM 692 N N . GLY A 1 92 ? 2.909 -10.006 -17.075 1.00 96.00 92 GLY A N 1
ATOM 693 C CA . GLY A 1 92 ? 3.873 -9.554 -18.079 1.00 96.00 92 GLY A CA 1
ATOM 694 C C . GLY A 1 92 ? 4.077 -8.033 -18.103 1.00 96.00 92 GLY A C 1
ATOM 695 O O . GLY A 1 92 ? 4.632 -7.514 -19.070 1.00 96.00 92 GLY A O 1
ATOM 696 N N . ASN A 1 93 ? 3.612 -7.302 -17.082 1.00 96.12 93 ASN A N 1
ATOM 697 C CA . ASN A 1 93 ? 3.666 -5.844 -17.031 1.00 96.12 93 ASN A CA 1
ATOM 698 C C . ASN A 1 93 ? 4.220 -5.360 -15.674 1.00 96.12 93 ASN A C 1
ATOM 700 O O . ASN A 1 93 ? 3.535 -5.486 -14.653 1.00 96.12 93 ASN A O 1
ATOM 704 N N . PRO A 1 94 ? 5.420 -4.747 -15.638 1.00 92.38 94 PRO A N 1
ATOM 705 C CA . PRO A 1 94 ? 6.045 -4.310 -14.388 1.00 92.38 94 PRO A CA 1
ATOM 706 C C . PRO A 1 94 ? 5.272 -3.179 -13.691 1.00 92.38 94 PRO A C 1
ATOM 708 O O . PRO A 1 94 ? 5.367 -3.024 -12.476 1.00 92.38 94 PRO A O 1
ATOM 711 N N . PHE A 1 95 ? 4.460 -2.403 -14.417 1.00 96.38 95 PHE A N 1
ATOM 712 C CA . PHE A 1 95 ? 3.680 -1.313 -13.829 1.00 96.38 95 PHE A CA 1
ATOM 713 C C . PHE A 1 95 ? 2.541 -1.827 -12.949 1.00 96.38 95 PHE A C 1
ATOM 715 O O . PHE A 1 95 ? 2.273 -1.251 -11.894 1.00 96.38 95 PHE A O 1
ATOM 722 N N . ILE A 1 96 ? 1.898 -2.932 -13.346 1.00 97.38 96 ILE A N 1
ATOM 723 C CA . ILE A 1 96 ? 0.719 -3.451 -12.644 1.00 97.38 96 ILE A CA 1
ATOM 724 C C . ILE A 1 96 ? 1.063 -3.830 -11.203 1.00 97.38 96 ILE A C 1
ATOM 726 O O . ILE A 1 96 ? 0.286 -3.518 -10.307 1.00 97.38 96 ILE A O 1
ATOM 730 N N . GLY A 1 97 ? 2.228 -4.437 -10.959 1.00 95.81 97 GLY A N 1
ATOM 731 C CA . GLY A 1 97 ? 2.641 -4.858 -9.618 1.00 95.81 97 GLY A CA 1
ATOM 732 C C . GLY A 1 97 ? 2.733 -3.708 -8.614 1.00 95.81 97 GLY A C 1
ATOM 733 O O . GLY A 1 97 ? 2.064 -3.743 -7.581 1.00 95.81 97 GLY A O 1
ATOM 734 N N . ILE A 1 98 ? 3.516 -2.670 -8.931 1.00 95.31 98 ILE A N 1
ATOM 735 C CA . ILE A 1 98 ? 3.661 -1.466 -8.089 1.00 95.31 98 ILE A CA 1
ATOM 736 C C . ILE A 1 98 ? 2.314 -0.746 -7.937 1.00 95.31 98 ILE A C 1
ATOM 738 O O . ILE A 1 98 ? 1.928 -0.368 -6.831 1.00 95.31 98 ILE A O 1
ATOM 742 N N . ASN A 1 99 ? 1.587 -0.545 -9.037 1.00 96.25 99 ASN A N 1
ATOM 743 C CA . ASN A 1 99 ? 0.362 0.252 -9.023 1.00 96.25 99 ASN A CA 1
ATOM 744 C C . ASN A 1 99 ? -0.757 -0.443 -8.233 1.00 96.25 99 ASN A C 1
ATOM 746 O O . ASN A 1 99 ? -1.487 0.194 -7.470 1.00 96.25 99 ASN A O 1
ATOM 750 N N . LEU A 1 100 ? -0.866 -1.767 -8.375 1.00 96.88 100 LEU A N 1
ATOM 751 C CA . LEU A 1 100 ? -1.797 -2.577 -7.601 1.00 96.88 100 LEU A CA 1
ATOM 752 C C . LEU A 1 100 ? -1.411 -2.597 -6.121 1.00 96.88 100 LEU A C 1
ATOM 754 O O . LEU A 1 100 ? -2.294 -2.477 -5.275 1.00 96.88 100 LEU A O 1
ATOM 758 N N . LEU A 1 101 ? -0.117 -2.697 -5.802 1.00 96.56 101 LEU A N 1
ATOM 759 C CA . LEU A 1 101 ? 0.369 -2.623 -4.425 1.00 96.56 101 LEU A CA 1
ATOM 760 C C . LEU A 1 101 ? -0.038 -1.304 -3.757 1.00 96.56 101 LEU A C 1
ATOM 762 O O . LEU A 1 101 ? -0.570 -1.330 -2.649 1.00 96.56 101 LEU A O 1
ATOM 766 N N . LEU A 1 102 ? 0.152 -0.170 -4.441 1.00 96.00 102 LEU A N 1
ATOM 767 C CA . LEU A 1 102 ? -0.271 1.136 -3.931 1.00 96.00 102 LEU A CA 1
ATOM 768 C C . LEU A 1 102 ? -1.789 1.208 -3.729 1.00 96.00 102 LEU A C 1
ATOM 770 O O . LEU A 1 102 ? -2.253 1.780 -2.755 1.00 96.00 102 LEU A O 1
ATOM 774 N N . PHE A 1 103 ? -2.591 0.636 -4.627 1.00 97.12 103 PHE A N 1
ATOM 775 C CA . PHE A 1 103 ? -4.040 0.618 -4.430 1.00 97.12 103 PHE A CA 1
ATOM 776 C C . PHE A 1 103 ? -4.449 -0.247 -3.226 1.00 97.12 103 PHE A C 1
ATOM 778 O O . PHE A 1 103 ? -5.261 0.176 -2.400 1.00 97.12 103 PHE A O 1
ATOM 785 N N . LEU A 1 104 ? -3.874 -1.446 -3.102 1.00 97.62 104 LEU A N 1
ATOM 786 C CA . LEU A 1 104 ? -4.185 -2.391 -2.027 1.00 97.62 104 LEU A CA 1
ATOM 787 C C . LEU A 1 104 ? -3.651 -1.944 -0.661 1.00 97.62 104 LEU A C 1
ATOM 789 O O . LEU A 1 104 ? -4.194 -2.368 0.363 1.00 97.62 104 LEU A O 1
ATOM 793 N N . SER A 1 105 ? -2.645 -1.064 -0.614 1.00 97.75 105 SER A N 1
ATOM 794 C CA . SER A 1 105 ? -2.152 -0.529 0.654 1.00 97.75 105 SER A CA 1
ATOM 795 C C . SER A 1 105 ? -3.215 0.289 1.385 1.00 97.75 105 SER A C 1
ATOM 797 O O . SER A 1 105 ? -3.244 0.256 2.610 1.00 97.75 105 SER A O 1
ATOM 799 N N . PHE A 1 106 ? -4.155 0.942 0.692 1.00 98.19 106 PHE A N 1
ATOM 800 C CA . PHE A 1 106 ? -5.226 1.712 1.340 1.00 98.19 106 PHE A CA 1
ATOM 801 C C . PHE A 1 106 ? -6.101 0.874 2.285 1.00 98.19 106 PHE A C 1
ATOM 803 O O . PHE A 1 106 ? -6.132 1.183 3.484 1.00 98.19 106 PHE A O 1
ATOM 810 N N . PRO A 1 107 ? -6.799 -0.181 1.816 1.00 98.44 107 PRO A N 1
ATOM 811 C CA . PRO A 1 107 ? -7.586 -1.030 2.701 1.00 98.44 107 PRO A CA 1
ATOM 812 C C . PRO A 1 107 ? -6.723 -1.829 3.681 1.00 98.44 107 PRO A C 1
ATOM 814 O O . PRO A 1 107 ? -7.142 -2.011 4.823 1.00 98.44 107 PRO A O 1
ATOM 817 N N . LEU A 1 108 ? -5.518 -2.261 3.287 1.00 98.50 108 LEU A N 1
ATOM 818 C CA . LEU A 1 108 ? -4.613 -2.985 4.183 1.00 98.50 108 LEU A CA 1
ATOM 819 C C . LEU A 1 108 ? -4.210 -2.125 5.389 1.00 98.50 108 LEU A C 1
ATOM 821 O O . LEU A 1 108 ? -4.382 -2.542 6.533 1.00 98.50 108 LEU A O 1
ATOM 825 N N . VAL A 1 109 ? -3.733 -0.904 5.141 1.00 98.56 109 VAL A N 1
ATOM 826 C CA . VAL A 1 109 ? -3.362 0.057 6.186 1.00 98.56 109 VAL A CA 1
ATOM 827 C C . VAL A 1 109 ? -4.559 0.401 7.060 1.00 98.56 109 VAL A C 1
ATOM 829 O O . VAL A 1 109 ? -4.407 0.464 8.275 1.00 98.56 109 VAL A O 1
ATOM 832 N N . ALA A 1 110 ? -5.749 0.575 6.478 1.00 98.75 110 ALA A N 1
ATOM 833 C CA . ALA A 1 110 ? -6.960 0.841 7.250 1.00 98.75 110 ALA A CA 1
ATOM 834 C C . ALA A 1 110 ? -7.268 -0.304 8.224 1.00 98.75 110 ALA A C 1
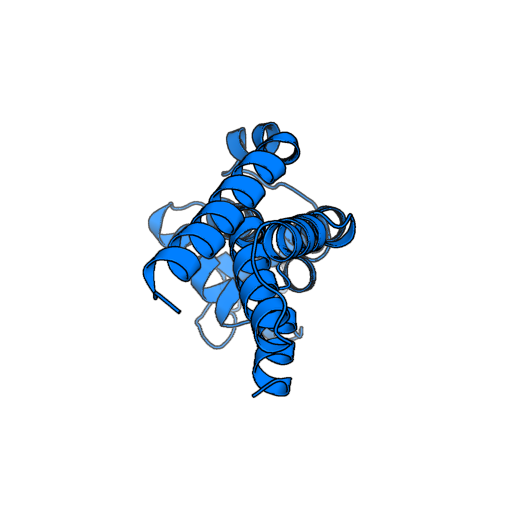ATOM 836 O O . ALA A 1 110 ? -7.509 -0.070 9.404 1.00 98.75 110 ALA A O 1
ATOM 837 N N . VAL A 1 111 ? -7.227 -1.554 7.757 1.00 98.69 111 VAL A N 1
ATOM 838 C CA . VAL A 1 111 ? -7.484 -2.724 8.608 1.00 98.69 111 VAL A CA 1
ATOM 839 C C . VAL A 1 111 ? -6.426 -2.856 9.702 1.00 98.69 111 VAL A C 1
ATOM 841 O O . VAL A 1 111 ? -6.780 -3.076 10.860 1.00 98.69 111 VAL A O 1
ATOM 844 N N . LEU A 1 112 ? -5.146 -2.673 9.373 1.00 98.62 112 LEU A N 1
ATOM 845 C CA . LEU A 1 112 ? -4.067 -2.697 10.363 1.00 98.62 112 LEU A CA 1
ATOM 846 C C . LEU A 1 112 ? -4.229 -1.573 11.397 1.00 98.62 112 LEU A C 1
ATOM 848 O O . LEU A 1 112 ? -4.117 -1.819 12.597 1.00 98.62 112 LEU A O 1
ATOM 852 N N . ALA A 1 113 ? -4.574 -0.360 10.960 1.00 98.62 113 ALA A N 1
ATOM 853 C CA . ALA A 1 113 ? -4.834 0.763 11.853 1.00 98.62 113 ALA A CA 1
ATOM 854 C C . ALA A 1 113 ? -6.034 0.479 12.768 1.00 98.62 113 ALA A C 1
ATOM 856 O O . ALA A 1 113 ? -5.961 0.730 13.968 1.00 98.62 113 ALA A O 1
ATOM 857 N N . TYR A 1 114 ? -7.107 -0.120 12.242 1.00 98.62 114 TYR A N 1
ATOM 858 C CA . TYR A 1 114 ? -8.242 -0.563 13.052 1.00 98.62 114 TYR A CA 1
ATOM 859 C C . TYR A 1 114 ? -7.818 -1.601 14.102 1.00 98.62 114 TYR A C 1
ATOM 861 O O . TYR A 1 114 ? -8.206 -1.483 15.264 1.00 98.62 114 TYR A O 1
ATOM 869 N N . CYS A 1 115 ? -6.993 -2.587 13.732 1.00 97.88 115 CYS A N 1
ATOM 870 C CA . CYS A 1 115 ? -6.448 -3.560 14.680 1.00 97.88 115 CYS A CA 1
ATOM 871 C C . CYS A 1 115 ? -5.631 -2.876 15.786 1.00 97.88 115 CYS A C 1
ATOM 873 O O . CYS A 1 115 ? -5.865 -3.152 16.960 1.00 97.88 115 CYS A O 1
ATOM 875 N N . SER A 1 116 ? -4.748 -1.939 15.430 1.00 98.25 116 SER A N 1
ATOM 876 C CA . SER A 1 116 ? -3.949 -1.164 16.388 1.00 98.25 116 SER A CA 1
ATOM 877 C C . SER A 1 116 ? -4.812 -0.323 17.338 1.00 98.25 116 SER A C 1
ATOM 879 O O . SER A 1 116 ? -4.632 -0.363 18.554 1.00 98.25 116 SER A O 1
ATOM 881 N N . ILE A 1 117 ? -5.811 0.392 16.813 1.00 98.12 117 ILE A N 1
ATOM 882 C CA . ILE A 1 117 ? -6.768 1.177 17.611 1.00 98.12 117 ILE A CA 1
ATOM 883 C C . ILE A 1 117 ? -7.553 0.268 18.559 1.00 98.12 117 ILE A C 1
ATOM 885 O O . ILE A 1 117 ? -7.832 0.616 19.703 1.00 98.12 117 ILE A O 1
ATOM 889 N N . ARG A 1 118 ? -7.907 -0.930 18.105 1.00 96.00 118 ARG A N 1
ATOM 890 C CA . ARG A 1 118 ? -8.652 -1.880 18.921 1.00 96.00 118 ARG A CA 1
ATOM 891 C C . ARG A 1 118 ? -7.836 -2.422 20.094 1.00 96.00 118 ARG A C 1
ATOM 893 O O . ARG A 1 118 ? -8.430 -2.707 21.138 1.00 96.00 118 ARG A O 1
ATOM 900 N N . LEU A 1 119 ? -6.516 -2.553 19.945 1.00 96.62 119 LEU A N 1
ATOM 901 C CA . LEU A 1 119 ? -5.619 -2.960 21.033 1.00 96.62 119 LEU A CA 1
ATOM 902 C C . LEU A 1 119 ? -5.605 -1.942 22.183 1.00 96.62 119 LEU A C 1
ATOM 904 O O . LEU A 1 119 ? -5.437 -2.340 23.329 1.00 96.62 119 LEU A O 1
ATOM 908 N N . THR A 1 120 ? -5.906 -0.664 21.924 1.00 95.75 120 THR A N 1
ATOM 909 C CA . THR A 1 120 ? -6.049 0.359 22.982 1.00 95.75 120 THR A CA 1
ATOM 910 C C . THR A 1 120 ? -7.422 0.349 23.669 1.00 95.75 120 THR A C 1
ATOM 912 O O . THR A 1 120 ? -7.664 1.114 24.599 1.00 95.75 120 THR A O 1
ATOM 915 N N . GLY A 1 121 ? -8.339 -0.523 23.235 1.00 95.25 121 GLY A N 1
ATOM 916 C CA . GLY A 1 121 ? -9.668 -0.704 23.824 1.00 95.25 121 GLY A CA 1
ATOM 917 C C . GLY A 1 121 ? -10.814 -0.012 23.078 1.00 95.25 121 GLY A C 1
ATOM 918 O O . GLY A 1 121 ? -11.977 -0.322 23.362 1.00 95.25 121 GLY A O 1
ATOM 919 N N . LEU A 1 122 ? -10.529 0.854 22.097 1.00 97.00 122 LEU A N 1
ATOM 920 C CA . LEU A 1 122 ? -11.555 1.542 21.304 1.00 97.00 122 LEU A CA 1
ATOM 921 C C . LEU A 1 122 ? -12.206 0.597 20.277 1.00 97.00 122 LEU A C 1
ATOM 923 O O . LEU A 1 122 ? -11.538 -0.195 19.616 1.00 97.00 122 LEU A O 1
ATOM 927 N N . ARG A 1 123 ? -13.539 0.648 20.144 1.00 95.56 123 ARG A N 1
ATOM 928 C CA . ARG A 1 123 ? -14.328 -0.264 19.289 1.00 95.56 123 ARG A CA 1
ATOM 929 C C . ARG A 1 123 ? -15.492 0.458 18.616 1.00 95.56 123 ARG A C 1
ATOM 931 O O . ARG A 1 123 ? -15.871 1.553 19.026 1.00 95.56 123 ARG A O 1
ATOM 938 N N . GLY A 1 124 ? -16.121 -0.195 17.640 1.00 96.12 124 GLY A N 1
ATOM 939 C CA . GLY A 1 124 ? -17.323 0.321 16.991 1.00 96.12 124 GLY A CA 1
ATOM 940 C C . GLY A 1 124 ? -17.047 1.393 15.931 1.00 96.12 124 GLY A C 1
ATOM 941 O O . GLY A 1 124 ? -15.920 1.508 15.445 1.00 96.12 124 GLY A O 1
ATOM 942 N N . PRO A 1 125 ? -18.074 2.180 15.555 1.00 97.38 125 PRO A N 1
ATOM 943 C CA . PRO A 1 125 ? -18.007 3.090 14.411 1.00 97.38 125 PRO A CA 1
ATOM 944 C C . PRO A 1 125 ? -16.880 4.122 14.489 1.00 97.38 125 PRO A C 1
ATOM 946 O O . PRO A 1 125 ? -16.264 4.422 13.472 1.00 97.38 125 PRO A O 1
ATOM 949 N N . LEU A 1 126 ? -16.563 4.626 15.687 1.00 97.94 126 LEU A N 1
ATOM 950 C CA . LEU A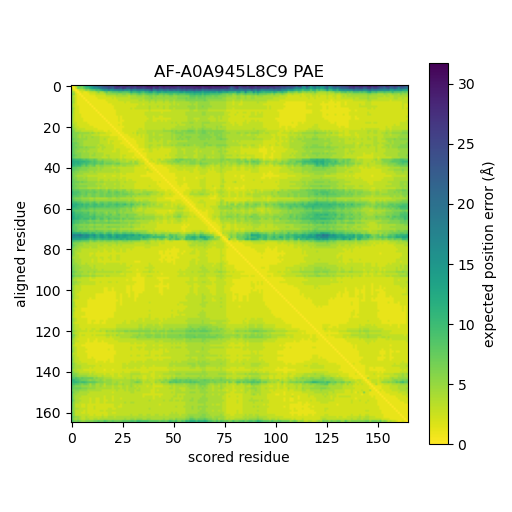 1 126 ? -15.479 5.595 15.864 1.00 97.94 126 LEU A CA 1
ATOM 951 C C . LEU A 1 126 ? -14.103 4.985 15.552 1.00 97.94 126 LEU A C 1
ATOM 953 O O . LEU A 1 126 ? -13.298 5.625 14.884 1.00 97.94 126 LEU A O 1
ATOM 957 N N . ALA A 1 127 ? -13.847 3.740 15.968 1.00 98.25 127 ALA A N 1
ATOM 958 C CA . ALA A 1 127 ? -12.601 3.043 15.635 1.00 98.25 127 ALA A CA 1
ATOM 959 C C . ALA A 1 127 ? -12.456 2.844 14.118 1.00 98.25 127 ALA A C 1
ATOM 961 O O . ALA A 1 127 ? -11.385 3.075 13.563 1.00 98.25 127 ALA A O 1
ATOM 962 N N . VAL A 1 128 ? -13.551 2.466 13.448 1.00 98.62 128 VAL A N 1
ATOM 963 C CA . VAL A 1 128 ? -13.602 2.324 11.984 1.00 98.62 128 VAL A CA 1
ATOM 964 C C . VAL A 1 128 ? -13.328 3.667 11.303 1.00 98.62 128 VAL A C 1
ATOM 966 O O . VAL A 1 128 ? -12.489 3.741 10.411 1.00 98.62 128 VAL A O 1
ATOM 969 N N . ALA A 1 129 ? -13.987 4.741 11.747 1.00 98.56 129 ALA A N 1
ATOM 970 C CA . ALA A 1 129 ? -13.814 6.074 11.177 1.00 98.56 129 ALA A CA 1
ATOM 971 C C . ALA A 1 129 ? -12.370 6.580 11.314 1.00 98.56 129 ALA A C 1
ATOM 973 O O . ALA A 1 129 ? -11.810 7.076 10.341 1.00 98.56 129 ALA A O 1
ATOM 974 N N . LEU A 1 130 ? -11.745 6.406 12.483 1.00 98.56 130 LEU A N 1
ATOM 975 C CA . LEU A 1 130 ? -10.349 6.791 12.712 1.00 98.56 130 LEU A CA 1
ATOM 976 C C . LEU A 1 130 ? -9.375 5.984 11.846 1.00 98.56 130 LEU A C 1
ATOM 978 O O . LEU A 1 130 ? -8.449 6.553 11.275 1.00 98.56 130 LEU A O 1
ATOM 982 N N . ALA A 1 131 ? -9.602 4.679 11.701 1.00 98.69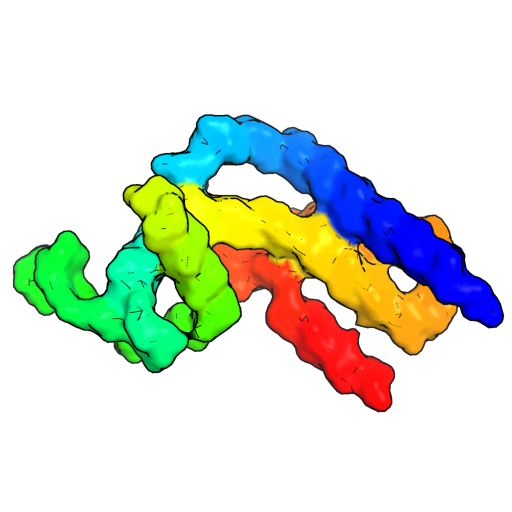 131 ALA A N 1
ATOM 983 C CA . ALA A 1 131 ? -8.776 3.815 10.865 1.00 98.69 131 ALA A CA 1
ATOM 984 C C . ALA A 1 131 ? -8.866 4.174 9.372 1.00 98.69 131 ALA A C 1
ATOM 986 O O . ALA A 1 131 ? -7.852 4.239 8.674 1.00 98.69 131 ALA A O 1
ATOM 987 N N . VAL A 1 132 ? -10.080 4.455 8.887 1.00 98.62 132 VAL A N 1
ATOM 988 C CA . VAL A 1 132 ? -10.315 4.931 7.519 1.00 98.62 132 VAL A CA 1
ATOM 989 C C . VAL A 1 132 ? -9.690 6.313 7.319 1.00 98.62 132 VAL A C 1
ATOM 991 O O . VAL A 1 132 ? -8.998 6.527 6.330 1.00 98.62 132 VAL A O 1
ATOM 994 N N . ALA A 1 133 ? -9.858 7.240 8.264 1.00 98.38 133 ALA A N 1
ATOM 995 C CA . ALA A 1 133 ? -9.241 8.562 8.184 1.00 98.38 133 ALA A CA 1
ATOM 996 C C . ALA A 1 133 ? -7.706 8.477 8.143 1.00 98.38 133 ALA A C 1
ATOM 998 O O . ALA A 1 133 ? -7.080 9.169 7.344 1.00 98.38 133 ALA A O 1
ATOM 999 N N . PHE A 1 134 ? -7.106 7.589 8.944 1.00 98.44 134 PHE A N 1
ATOM 1000 C CA . PHE A 1 134 ? -5.660 7.376 8.981 1.00 98.44 134 PHE A CA 1
ATOM 1001 C C . PHE A 1 134 ? -5.092 6.953 7.622 1.00 98.44 134 PHE A C 1
ATOM 1003 O O . PHE A 1 134 ? -4.089 7.502 7.181 1.00 98.44 134 PHE A O 1
ATOM 1010 N N . THR A 1 135 ? -5.733 6.017 6.918 1.00 98.31 135 THR A N 1
ATOM 1011 C CA . THR A 1 135 ? -5.248 5.608 5.589 1.00 98.31 135 THR A CA 1
ATOM 1012 C C . THR A 1 135 ? -5.486 6.679 4.512 1.00 98.31 135 THR A C 1
ATOM 1014 O O . THR A 1 135 ? -4.772 6.710 3.515 1.00 98.31 135 THR A O 1
ATOM 1017 N N . MET A 1 136 ? -6.442 7.593 4.714 1.00 97.94 136 MET A N 1
ATOM 1018 C CA . MET A 1 136 ? -6.777 8.672 3.771 1.00 97.94 136 MET A CA 1
ATOM 1019 C C . MET A 1 136 ? -5.997 9.971 4.016 1.00 97.94 136 MET A C 1
ATOM 1021 O O . MET A 1 136 ? -6.320 11.004 3.427 1.00 97.94 136 MET A O 1
ATOM 1025 N N . ILE A 1 137 ? -4.975 9.961 4.874 1.00 96.94 137 ILE A N 1
ATOM 1026 C CA . ILE A 1 137 ? -4.140 11.148 5.073 1.00 96.94 137 ILE A CA 1
ATOM 1027 C C . ILE A 1 137 ? -3.427 11.541 3.766 1.00 96.94 137 ILE A C 1
ATOM 1029 O O . ILE A 1 137 ? -3.031 10.662 2.992 1.00 96.94 137 ILE A O 1
ATOM 1033 N N . PRO A 1 138 ? -3.162 12.843 3.532 1.00 95.25 138 PRO A N 1
ATOM 1034 C CA . PRO A 1 138 ? -2.479 13.306 2.321 1.00 95.25 138 PRO A CA 1
ATOM 1035 C C . PRO A 1 138 ? -1.140 12.608 2.055 1.00 95.25 138 PRO A C 1
ATOM 1037 O O . PRO A 1 138 ? -0.749 12.445 0.903 1.00 95.25 138 PRO A O 1
ATOM 1040 N N . PHE A 1 139 ? -0.453 12.158 3.111 1.00 95.75 139 PHE A N 1
ATOM 1041 C CA . PHE A 1 139 ? 0.811 11.433 3.009 1.00 95.75 139 PHE A CA 1
ATOM 1042 C C . PHE A 1 139 ? 0.702 10.146 2.174 1.00 95.75 139 PHE A C 1
ATOM 1044 O O . PHE A 1 139 ? 1.570 9.929 1.330 1.00 95.75 139 PHE A O 1
ATOM 1051 N N . HIS A 1 140 ? -0.357 9.338 2.340 1.00 96.56 140 HIS A N 1
ATOM 1052 C CA . HIS A 1 140 ? -0.529 8.073 1.603 1.00 96.56 140 HIS A CA 1
ATOM 1053 C C . HIS A 1 140 ? -0.586 8.322 0.089 1.00 96.56 140 HIS A C 1
ATOM 1055 O O . HIS A 1 140 ? 0.069 7.638 -0.693 1.00 96.56 140 HIS A O 1
ATOM 1061 N N . PHE A 1 141 ? -1.310 9.369 -0.319 1.00 93.44 141 PHE A N 1
ATOM 1062 C CA . PHE A 1 141 ? -1.457 9.764 -1.719 1.00 93.44 141 PHE A CA 1
ATOM 1063 C C . PHE A 1 141 ? -0.196 10.431 -2.272 1.00 93.44 141 PHE A C 1
ATOM 1065 O O . PHE A 1 141 ? 0.336 10.005 -3.295 1.00 93.44 141 PHE A O 1
ATOM 1072 N N . ALA A 1 142 ? 0.301 11.467 -1.588 1.00 90.38 142 ALA A N 1
ATOM 1073 C CA . ALA A 1 142 ? 1.417 12.276 -2.066 1.00 90.38 142 ALA A CA 1
ATOM 1074 C C . ALA A 1 142 ? 2.710 11.460 -2.161 1.00 90.38 142 ALA A C 1
ATOM 1076 O O . ALA A 1 142 ? 3.445 11.570 -3.142 1.00 90.38 142 ALA A O 1
ATOM 1077 N N . ARG A 1 143 ? 2.980 10.599 -1.170 1.00 92.38 143 ARG A N 1
ATOM 1078 C CA . ARG A 1 143 ? 4.115 9.675 -1.247 1.00 92.38 143 ARG A CA 1
ATOM 1079 C C . ARG A 1 143 ? 3.843 8.505 -2.178 1.00 92.38 143 ARG A C 1
ATOM 1081 O O . ARG A 1 143 ? 4.808 7.997 -2.728 1.00 92.38 143 ARG A O 1
ATOM 1088 N N . GLY A 1 144 ? 2.594 8.112 -2.423 1.00 90.62 144 GLY A N 1
ATOM 1089 C CA . GLY A 1 144 ? 2.269 7.002 -3.327 1.00 90.62 144 GLY A CA 1
ATOM 1090 C C . GLY A 1 144 ? 2.890 7.144 -4.715 1.00 90.62 144 GLY A C 1
ATOM 1091 O O . GLY A 1 144 ? 3.414 6.176 -5.256 1.00 90.62 144 GLY A O 1
ATOM 1092 N N . LEU A 1 145 ? 2.909 8.371 -5.241 1.00 87.50 145 LEU A N 1
ATOM 1093 C CA . LEU A 1 145 ? 3.485 8.702 -6.551 1.00 87.50 145 LEU A CA 1
ATOM 1094 C C . LEU A 1 145 ? 4.929 9.222 -6.489 1.00 87.50 145 LEU A C 1
ATOM 1096 O O . LEU A 1 145 ? 5.516 9.536 -7.520 1.00 87.50 145 LEU A O 1
ATOM 1100 N N . GLY A 1 146 ? 5.479 9.366 -5.284 1.00 84.94 146 GLY A N 1
ATOM 1101 C CA . GLY A 1 146 ? 6.795 9.953 -5.055 1.00 84.94 146 GLY A CA 1
ATOM 1102 C C . GLY A 1 146 ? 7.797 8.954 -4.501 1.00 84.94 146 GLY A C 1
ATOM 1103 O O . GLY A 1 146 ? 8.889 8.865 -5.033 1.00 84.94 146 GLY A O 1
ATOM 1104 N N . HIS A 1 147 ? 7.437 8.224 -3.442 1.00 89.38 147 HIS A N 1
ATOM 1105 C CA . HIS A 1 147 ? 8.250 7.263 -2.685 1.00 89.38 147 HIS A CA 1
ATOM 1106 C C . HIS A 1 147 ? 7.340 6.122 -2.184 1.00 89.38 147 HIS A C 1
ATOM 1108 O O . HIS A 1 147 ? 6.886 6.136 -1.031 1.00 89.38 147 HIS A O 1
ATOM 1114 N N . ILE A 1 148 ? 7.052 5.133 -3.038 1.00 90.06 148 ILE A N 1
ATOM 1115 C CA . ILE A 1 148 ? 6.064 4.084 -2.726 1.00 90.06 148 ILE A CA 1
ATOM 1116 C C . ILE A 1 148 ? 6.384 3.327 -1.431 1.00 90.06 148 ILE A C 1
ATOM 1118 O O . ILE A 1 148 ? 5.473 3.044 -0.657 1.00 90.06 148 ILE A O 1
ATOM 1122 N N . SER A 1 149 ? 7.664 3.090 -1.129 1.00 88.19 149 SER A N 1
ATOM 1123 C CA . SER A 1 149 ? 8.049 2.331 0.063 1.00 88.19 149 SER A CA 1
ATOM 1124 C C . SER A 1 149 ? 7.662 2.993 1.378 1.00 88.19 149 SER A C 1
ATOM 1126 O O . SER A 1 149 ? 7.351 2.293 2.337 1.00 88.19 149 SER A O 1
ATOM 1128 N N . LEU A 1 150 ? 7.605 4.326 1.412 1.00 90.12 150 LEU A N 1
ATOM 1129 C CA . LEU A 1 150 ? 7.070 5.068 2.554 1.00 90.12 150 LEU A CA 1
ATOM 1130 C C . LEU A 1 150 ? 5.541 5.120 2.522 1.00 90.12 150 LEU A C 1
ATOM 1132 O O . LEU A 1 150 ? 4.892 5.074 3.564 1.00 90.12 150 LEU A O 1
ATOM 1136 N N . ALA A 1 151 ? 4.972 5.239 1.323 1.00 93.38 151 ALA A N 1
ATOM 1137 C CA . ALA A 1 151 ? 3.548 5.453 1.124 1.00 93.38 151 ALA A CA 1
ATOM 1138 C C . ALA A 1 151 ? 2.694 4.281 1.594 1.00 93.38 151 ALA A C 1
ATOM 1140 O O . ALA A 1 151 ? 1.643 4.507 2.179 1.00 93.38 151 ALA A O 1
ATOM 1141 N N . THR A 1 152 ? 3.141 3.045 1.360 1.00 94.69 152 THR A N 1
ATOM 1142 C CA . THR A 1 152 ? 2.338 1.854 1.664 1.00 94.69 152 THR A CA 1
ATOM 1143 C C . THR A 1 152 ? 2.042 1.686 3.151 1.00 94.69 152 THR A C 1
ATOM 1145 O O . THR A 1 152 ? 1.088 0.987 3.465 1.00 94.69 152 THR A O 1
ATOM 1148 N N . MET A 1 153 ? 2.830 2.302 4.046 1.00 95.81 153 MET A N 1
ATOM 1149 C CA . MET A 1 153 ? 2.673 2.417 5.510 1.00 95.81 153 MET A CA 1
ATOM 1150 C C . MET A 1 153 ? 2.435 1.128 6.320 1.00 95.81 153 MET A C 1
ATOM 1152 O O . MET A 1 153 ? 2.570 1.161 7.543 1.00 95.81 153 MET A O 1
ATOM 1156 N N . TYR A 1 154 ? 2.121 -0.015 5.709 1.00 95.69 154 TYR A N 1
ATOM 1157 C CA . TYR A 1 154 ? 1.730 -1.230 6.419 1.00 95.69 154 TYR A CA 1
ATOM 1158 C C . TYR A 1 154 ? 2.861 -1.763 7.300 1.00 95.69 154 TYR A C 1
ATOM 1160 O O . TYR A 1 154 ? 2.581 -2.289 8.373 1.00 95.69 154 TYR A O 1
ATOM 1168 N N . GLY A 1 155 ? 4.127 -1.569 6.911 1.00 94.31 155 GLY A N 1
ATOM 1169 C CA . GLY A 1 155 ? 5.279 -1.891 7.756 1.00 94.31 155 GLY A CA 1
ATOM 1170 C C . GLY A 1 155 ? 5.292 -1.062 9.043 1.00 94.31 155 GLY A C 1
ATOM 1171 O O . GLY A 1 155 ? 5.397 -1.618 10.134 1.00 94.31 155 GLY A O 1
ATOM 1172 N N . ALA A 1 156 ? 5.085 0.254 8.931 1.00 94.56 156 ALA A N 1
ATOM 1173 C CA . ALA A 1 156 ? 5.042 1.158 10.080 1.00 94.56 156 ALA A CA 1
ATOM 1174 C C . ALA A 1 156 ? 3.863 0.848 11.015 1.00 94.56 156 ALA A C 1
ATOM 1176 O O . ALA A 1 156 ? 4.045 0.751 12.225 1.00 94.56 156 ALA A O 1
ATOM 1177 N N . VAL A 1 157 ? 2.661 0.630 10.470 1.00 97.25 157 VAL A N 1
ATOM 1178 C CA . VAL A 1 157 ? 1.485 0.289 11.290 1.00 97.25 157 VAL A CA 1
ATOM 1179 C C . VAL A 1 157 ? 1.654 -1.074 11.959 1.00 97.25 157 VAL A C 1
ATOM 1181 O O . VAL A 1 157 ? 1.310 -1.228 13.127 1.00 97.25 157 VAL A O 1
ATOM 1184 N N . THR A 1 158 ? 2.234 -2.053 11.260 1.00 96.75 158 THR A N 1
ATOM 1185 C CA . THR A 1 158 ? 2.536 -3.365 11.852 1.00 96.75 158 THR A CA 1
ATOM 1186 C C . THR A 1 158 ? 3.539 -3.237 12.997 1.00 96.75 158 THR A C 1
ATOM 1188 O O . THR A 1 158 ? 3.345 -3.859 14.037 1.00 96.75 158 THR A O 1
ATOM 1191 N N . ALA A 1 159 ? 4.561 -2.387 12.866 1.00 96.94 159 ALA A N 1
ATOM 1192 C CA . ALA A 1 159 ? 5.499 -2.112 13.954 1.00 96.94 159 ALA A CA 1
ATOM 1193 C C . ALA A 1 159 ? 4.804 -1.502 15.187 1.00 96.94 159 ALA A C 1
ATOM 1195 O O . ALA A 1 159 ? 5.102 -1.899 16.311 1.00 96.94 159 ALA A O 1
ATOM 1196 N N . VAL A 1 160 ? 3.836 -0.597 14.992 1.00 97.88 160 VAL A N 1
ATOM 1197 C CA . VAL A 1 160 ? 3.020 -0.056 16.096 1.00 97.88 160 VAL A CA 1
ATOM 1198 C C . VAL A 1 160 ? 2.191 -1.153 16.761 1.00 97.88 160 VAL A C 1
ATOM 1200 O O . VAL A 1 160 ? 2.170 -1.220 17.984 1.00 97.88 160 VAL A O 1
ATOM 1203 N N . ILE A 1 161 ? 1.554 -2.036 15.982 1.00 98.12 161 ILE A N 1
ATOM 1204 C CA . ILE A 1 161 ? 0.816 -3.189 16.525 1.00 98.12 161 ILE A CA 1
ATOM 1205 C C . ILE A 1 161 ? 1.732 -4.041 17.403 1.00 98.12 161 ILE A C 1
ATOM 1207 O O . ILE A 1 161 ? 1.357 -4.369 18.523 1.00 98.12 161 ILE A O 1
ATOM 1211 N N . LEU A 1 162 ? 2.933 -4.371 16.921 1.00 97.75 162 LEU A N 1
ATOM 1212 C CA . LEU A 1 162 ? 3.899 -5.169 17.679 1.00 97.75 162 LEU A CA 1
ATOM 1213 C C . LEU A 1 162 ? 4.330 -4.486 18.982 1.00 97.75 162 LEU A C 1
ATOM 1215 O O . LEU A 1 162 ? 4.530 -5.172 19.973 1.00 97.75 162 LEU A O 1
ATOM 1219 N N . ALA A 1 163 ? 4.434 -3.156 19.000 1.00 97.38 163 ALA A N 1
ATOM 1220 C CA . ALA A 1 163 ? 4.766 -2.395 20.203 1.00 97.38 163 ALA A CA 1
ATOM 1221 C C . ALA A 1 163 ? 3.617 -2.310 21.232 1.00 97.38 163 ALA A C 1
ATOM 1223 O O . ALA A 1 163 ? 3.843 -1.877 22.359 1.00 97.38 163 ALA A O 1
ATOM 1224 N N . GLN A 1 164 ? 2.387 -2.669 20.848 1.00 96.50 164 GLN A N 1
ATOM 1225 C CA . GLN A 1 164 ? 1.208 -2.685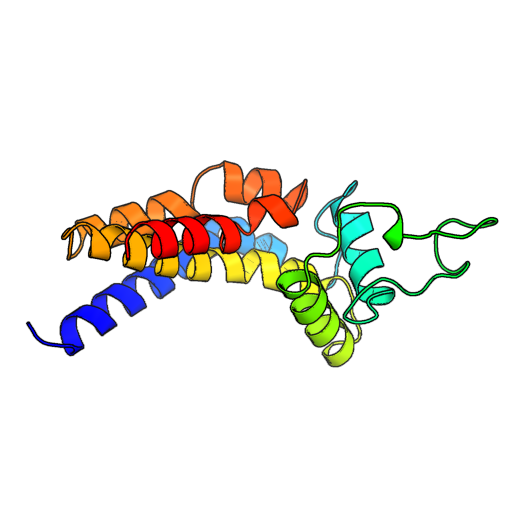 21.724 1.00 96.50 164 GLN A CA 1
ATOM 1226 C C . GLN A 1 164 ? 0.942 -4.060 22.359 1.00 96.50 164 GLN A C 1
ATOM 1228 O O . GLN A 1 164 ? 0.042 -4.160 23.197 1.00 96.50 164 GLN A O 1
ATOM 1233 N N . LEU A 1 165 ? 1.658 -5.102 21.919 1.00 93.00 165 LEU A N 1
ATOM 1234 C CA . LEU A 1 165 ? 1.587 -6.467 22.452 1.00 93.00 165 LEU A CA 1
ATOM 1235 C C . LEU A 1 165 ? 2.534 -6.635 23.643 1.00 93.00 165 LEU A C 1
ATOM 1237 O O . LEU A 1 165 ? 2.119 -7.338 24.590 1.00 93.00 165 LEU A O 1
#

Mean predicted aligned error: 3.7 Å